Protein AF-A0AAV3XKA3-F1 (afdb_monomer_lite)

Radius of gyration: 17.04 Å; chains: 1; bounding box: 39×33×57 Å

Structure (mmCIF, N/CA/C/O backbone):
data_AF-A0AAV3XKA3-F1
#
_entry.id   AF-A0AAV3XKA3-F1
#
loop_
_atom_site.group_PDB
_atom_site.id
_atom_site.type_symbol
_atom_site.label_atom_id
_atom_site.label_alt_id
_atom_site.label_comp_id
_atom_site.label_asym_id
_atom_site.label_entity_id
_atom_site.label_seq_id
_atom_site.pdbx_PDB_ins_code
_atom_site.Cartn_x
_atom_site.Cartn_y
_atom_site.Cartn_z
_atom_site.occupancy
_atom_site.B_iso_or_equiv
_atom_site.auth_seq_id
_atom_site.auth_comp_id
_atom_site.auth_asym_id
_atom_site.auth_atom_id
_atom_site.pdbx_PDB_model_num
ATOM 1 N N . MET A 1 1 ? 19.222 -7.895 44.069 1.00 41.28 1 MET A N 1
ATOM 2 C CA . MET A 1 1 ? 19.641 -7.829 42.649 1.00 41.28 1 MET A CA 1
ATOM 3 C C . MET A 1 1 ? 18.456 -8.274 41.803 1.00 41.28 1 MET A C 1
ATOM 5 O O . MET A 1 1 ? 17.977 -9.380 42.006 1.00 41.28 1 MET A O 1
ATOM 9 N N . LYS A 1 2 ? 17.891 -7.377 40.981 1.00 47.38 2 LYS A N 1
ATOM 10 C CA . LYS A 1 2 ? 16.695 -7.640 40.161 1.00 47.38 2 LYS A CA 1
ATOM 11 C C . LYS A 1 2 ? 17.086 -8.514 38.965 1.00 47.38 2 LYS A C 1
ATOM 13 O O . LYS A 1 2 ? 17.971 -8.124 38.211 1.00 47.38 2 LYS A O 1
ATOM 18 N N . GLN A 1 3 ? 16.453 -9.675 38.811 1.00 46.72 3 GLN A N 1
ATOM 19 C CA . GLN A 1 3 ? 16.617 -10.515 37.624 1.00 46.72 3 GLN A CA 1
ATOM 20 C C . GLN A 1 3 ? 15.839 -9.903 36.454 1.00 46.72 3 GLN A C 1
ATOM 22 O O . GLN A 1 3 ? 14.693 -9.480 36.608 1.00 46.72 3 GLN A O 1
ATOM 27 N N . ALA A 1 4 ? 16.507 -9.809 35.306 1.00 45.50 4 ALA A N 1
ATOM 28 C CA . ALA A 1 4 ? 15.959 -9.313 34.057 1.00 45.50 4 ALA A CA 1
ATOM 29 C C . ALA A 1 4 ? 14.936 -10.319 33.509 1.00 45.50 4 ALA A C 1
ATOM 31 O O . ALA A 1 4 ? 15.296 -11.431 33.130 1.00 45.50 4 ALA A O 1
ATOM 32 N N . GLY A 1 5 ? 1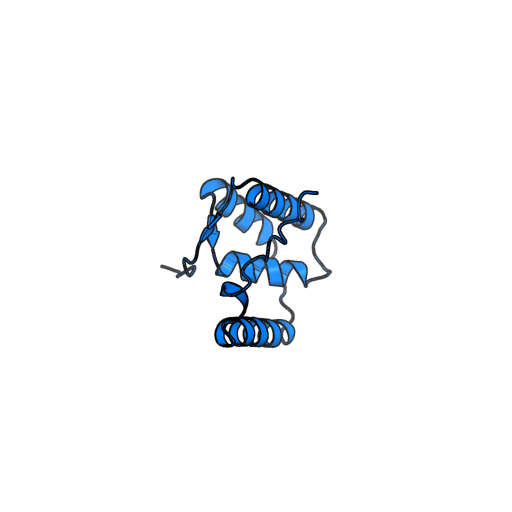3.659 -9.932 33.488 1.00 43.81 5 GLY A N 1
ATOM 33 C CA . GLY A 1 5 ? 12.610 -10.697 32.821 1.00 43.81 5 GLY A CA 1
ATOM 34 C C . GLY A 1 5 ? 12.834 -10.664 31.313 1.00 43.81 5 GLY A C 1
ATOM 35 O O . GLY A 1 5 ? 12.685 -9.617 30.684 1.00 43.81 5 GLY A O 1
ATOM 36 N N . ALA A 1 6 ? 13.212 -11.804 30.740 1.00 49.41 6 ALA A N 1
ATOM 37 C CA . ALA A 1 6 ? 13.218 -12.002 29.303 1.00 49.41 6 ALA A CA 1
ATOM 38 C C . ALA A 1 6 ? 11.769 -11.930 28.800 1.00 49.41 6 ALA A C 1
ATOM 40 O O . ALA A 1 6 ? 10.957 -12.804 29.093 1.00 49.41 6 ALA A O 1
ATOM 41 N N . VAL A 1 7 ? 11.438 -10.871 28.059 1.00 57.59 7 VAL A N 1
ATOM 42 C CA . VAL A 1 7 ? 10.196 -10.792 27.284 1.00 57.59 7 VAL A CA 1
ATOM 43 C C . VAL A 1 7 ? 10.347 -11.764 26.119 1.00 57.59 7 VAL A C 1
ATOM 45 O O . VAL A 1 7 ? 10.862 -11.419 25.056 1.00 57.59 7 VAL A O 1
ATOM 48 N N . THR A 1 8 ? 9.951 -13.014 26.337 1.00 51.62 8 THR A N 1
ATOM 49 C CA . THR A 1 8 ? 9.746 -13.988 25.269 1.00 51.62 8 THR A CA 1
ATOM 50 C C . THR A 1 8 ? 8.575 -13.490 24.433 1.00 51.62 8 THR A C 1
ATOM 52 O O . THR A 1 8 ? 7.426 -13.541 24.869 1.00 51.62 8 THR A O 1
ATOM 55 N N . ARG A 1 9 ? 8.868 -12.932 23.254 1.00 52.72 9 ARG A N 1
ATOM 56 C CA . ARG A 1 9 ? 7.846 -12.658 22.242 1.00 52.72 9 ARG A CA 1
ATOM 57 C C . ARG A 1 9 ? 7.272 -14.008 21.836 1.00 52.72 9 ARG A C 1
ATOM 59 O O . ARG A 1 9 ? 7.991 -14.834 21.283 1.00 52.72 9 ARG A O 1
ATOM 66 N N . ASP A 1 10 ? 6.020 -14.233 22.194 1.00 53.62 10 ASP A N 1
ATOM 67 C CA . ASP A 1 10 ? 5.270 -15.417 21.815 1.00 53.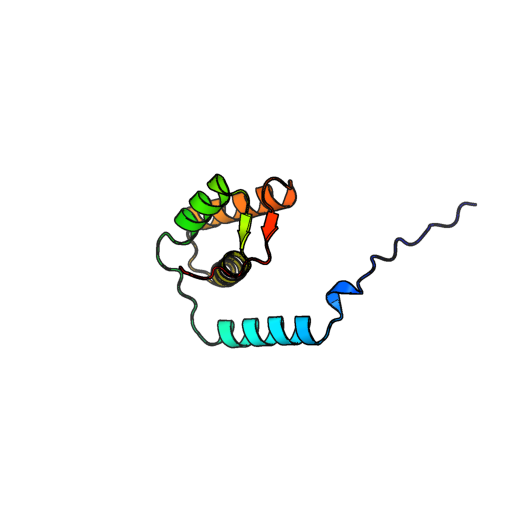62 10 ASP A CA 1
ATOM 68 C C . ASP A 1 10 ? 5.178 -15.462 20.279 1.00 53.62 10 ASP A C 1
ATOM 70 O O . ASP A 1 10 ? 4.511 -14.640 19.654 1.00 53.62 10 ASP A O 1
ATOM 74 N N . ILE A 1 11 ? 5.956 -16.355 19.667 1.00 55.09 11 ILE A N 1
ATOM 75 C CA . ILE A 1 11 ? 6.003 -16.580 18.214 1.00 55.09 11 ILE A CA 1
ATOM 76 C C . ILE A 1 11 ? 4.995 -17.648 17.771 1.00 55.09 11 ILE A C 1
ATOM 78 O O . ILE A 1 11 ? 5.010 -18.047 16.610 1.00 55.09 11 ILE A O 1
ATOM 82 N N . SER A 1 12 ? 4.101 -18.094 18.662 1.00 52.47 12 SER A N 1
ATOM 83 C CA . SER A 1 12 ? 3.129 -19.163 18.391 1.00 52.47 12 SER A CA 1
ATOM 84 C C . SER A 1 12 ? 2.212 -18.893 17.192 1.00 52.47 12 SER A C 1
ATOM 86 O O . SER A 1 12 ? 1.774 -19.843 16.547 1.00 52.47 12 SER A O 1
ATOM 88 N N . GLY A 1 13 ? 1.987 -17.624 16.827 1.00 49.91 13 GLY A N 1
ATOM 89 C CA . GLY A 1 13 ? 1.228 -17.239 15.629 1.00 49.91 13 GLY A CA 1
ATOM 90 C C . GLY A 1 13 ? 1.998 -17.339 14.304 1.00 49.91 13 GLY A C 1
ATOM 91 O O . GLY A 1 13 ? 1.384 -17.296 13.244 1.00 49.91 13 GLY A O 1
ATOM 92 N N . ILE A 1 14 ? 3.329 -17.472 14.340 1.00 51.28 14 ILE A N 1
ATOM 93 C CA . ILE A 1 14 ? 4.193 -17.591 13.149 1.00 51.28 14 ILE A CA 1
ATOM 94 C C . ILE A 1 14 ? 4.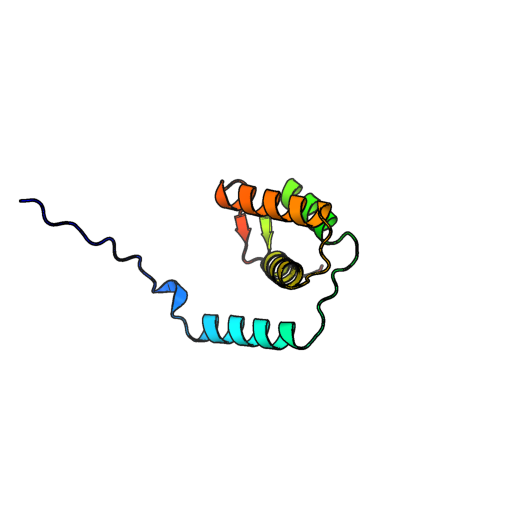433 -19.071 12.787 1.00 51.28 14 ILE A C 1
ATOM 96 O O . ILE A 1 14 ? 4.820 -19.379 11.666 1.00 51.28 14 ILE A O 1
ATOM 100 N N . THR A 1 15 ? 4.171 -20.004 13.708 1.00 46.16 15 THR A N 1
ATOM 101 C CA . THR A 1 15 ? 4.518 -21.433 13.584 1.00 46.16 15 THR A CA 1
ATOM 102 C C . THR A 1 15 ? 3.453 -22.351 12.985 1.00 46.16 15 THR A C 1
ATOM 104 O O . THR A 1 15 ? 3.687 -23.559 12.944 1.00 46.16 15 THR A O 1
ATOM 107 N N . ASP A 1 16 ? 2.306 -21.856 12.505 1.00 47.88 16 ASP A N 1
ATOM 108 C CA . ASP A 1 16 ? 1.444 -22.737 11.708 1.00 47.88 16 ASP A CA 1
ATOM 109 C C . ASP A 1 16 ? 2.163 -23.003 10.381 1.00 47.88 16 ASP A C 1
ATOM 111 O O . ASP A 1 16 ? 2.268 -22.126 9.523 1.00 47.88 16 ASP A O 1
ATOM 115 N N . ILE A 1 17 ? 2.714 -24.212 10.238 1.00 52.44 17 ILE A N 1
ATOM 116 C CA . ILE A 1 17 ? 3.440 -24.662 9.043 1.00 52.44 17 ILE A CA 1
ATOM 117 C C . ILE A 1 17 ? 2.592 -24.417 7.796 1.00 52.44 17 ILE A C 1
ATOM 119 O O . ILE A 1 17 ? 3.143 -24.063 6.766 1.00 52.44 17 ILE A O 1
ATOM 123 N N . ARG A 1 18 ? 1.258 -24.467 7.906 1.00 49.12 18 ARG A N 1
ATOM 124 C CA . ARG A 1 18 ? 0.340 -24.148 6.806 1.00 49.12 18 ARG A CA 1
ATOM 125 C C . ARG A 1 18 ? 0.382 -22.675 6.402 1.00 49.12 18 ARG A C 1
ATOM 127 O O . ARG A 1 18 ? 0.226 -22.373 5.228 1.00 49.12 18 ARG A O 1
ATOM 134 N N . TYR A 1 19 ? 0.612 -21.756 7.339 1.00 52.38 19 TYR A N 1
ATOM 135 C CA . TYR A 1 19 ? 0.759 -20.323 7.063 1.00 52.38 19 TYR A CA 1
ATOM 136 C C . TYR A 1 19 ? 2.112 -20.017 6.409 1.00 52.38 19 TYR A C 1
ATOM 138 O O . TYR A 1 19 ? 2.189 -19.173 5.515 1.00 52.38 19 TYR A O 1
ATOM 146 N N . ILE A 1 20 ? 3.172 -20.726 6.812 1.00 52.66 20 ILE A N 1
ATOM 147 C CA . ILE A 1 20 ? 4.482 -20.649 6.154 1.00 52.66 20 ILE A CA 1
ATOM 148 C C . ILE A 1 20 ? 4.406 -21.292 4.769 1.00 52.66 20 ILE A C 1
ATOM 150 O O . ILE A 1 20 ? 4.780 -20.642 3.808 1.00 52.66 20 ILE A O 1
ATOM 154 N N . GLU A 1 21 ? 3.876 -22.507 4.630 1.00 55.25 21 GLU A N 1
ATOM 155 C CA . GLU A 1 21 ? 3.703 -23.186 3.341 1.00 55.25 21 GLU A CA 1
ATOM 156 C C . GLU A 1 21 ? 2.822 -22.377 2.396 1.00 55.25 21 GLU A C 1
ATOM 158 O O . GLU A 1 21 ? 3.195 -22.207 1.245 1.00 55.25 21 GLU A O 1
ATOM 163 N N . PHE A 1 22 ? 1.708 -21.806 2.861 1.00 59.00 22 PHE A N 1
ATOM 164 C CA . PHE A 1 22 ? 0.859 -20.968 2.018 1.00 59.00 22 PHE A CA 1
ATOM 165 C C . PHE A 1 22 ? 1.589 -19.703 1.561 1.00 59.00 22 PHE A C 1
ATOM 167 O O . PHE A 1 22 ? 1.601 -19.414 0.370 1.00 59.00 22 PHE A O 1
ATOM 174 N N . ASN A 1 23 ? 2.268 -18.977 2.460 1.00 54.97 23 ASN A N 1
ATOM 175 C CA . ASN A 1 23 ? 3.036 -17.794 2.057 1.00 54.97 23 ASN A CA 1
ATOM 176 C C . ASN A 1 23 ? 4.252 -18.155 1.195 1.00 54.97 23 ASN A C 1
ATOM 178 O O . ASN A 1 23 ? 4.556 -17.413 0.272 1.00 54.97 23 ASN A O 1
ATOM 182 N N . VAL A 1 24 ? 4.920 -19.282 1.444 1.00 61.50 24 VAL A N 1
ATOM 183 C CA . VAL A 1 24 ? 6.053 -19.761 0.642 1.00 61.50 24 VAL A CA 1
ATOM 184 C C . VAL A 1 24 ? 5.576 -20.210 -0.733 1.00 61.50 24 VAL A C 1
ATOM 186 O O . VAL A 1 24 ? 6.202 -19.832 -1.707 1.00 61.50 24 VAL A O 1
ATOM 189 N N . VAL A 1 25 ? 4.463 -20.940 -0.848 1.00 61.25 25 VAL A N 1
ATOM 190 C CA . VAL A 1 25 ? 3.879 -21.379 -2.128 1.00 61.25 25 VAL A CA 1
ATOM 191 C C . VAL A 1 25 ? 3.352 -20.188 -2.925 1.00 61.25 25 VAL A C 1
ATOM 193 O O . VAL A 1 25 ? 3.649 -20.079 -4.114 1.00 61.25 25 VAL A O 1
ATOM 196 N N . VAL A 1 26 ? 2.631 -19.259 -2.286 1.00 61.53 26 VAL A N 1
ATOM 197 C CA . VAL A 1 26 ? 2.187 -18.010 -2.923 1.00 61.53 26 VAL A CA 1
ATOM 198 C C . VAL A 1 26 ? 3.400 -17.196 -3.369 1.00 61.53 26 VAL A C 1
ATOM 200 O O . VAL A 1 26 ? 3.478 -16.840 -4.537 1.00 61.53 26 VAL A O 1
ATOM 203 N N . MET A 1 27 ? 4.403 -16.996 -2.513 1.00 62.09 27 MET A N 1
ATOM 204 C CA . MET A 1 27 ? 5.629 -16.286 -2.884 1.00 62.09 27 MET A CA 1
ATOM 205 C C . MET A 1 27 ? 6.377 -16.990 -4.032 1.00 62.09 27 MET A C 1
ATOM 207 O O . MET A 1 27 ? 6.768 -16.321 -4.981 1.00 62.09 27 MET A O 1
ATOM 211 N N . LEU A 1 28 ? 6.511 -18.325 -4.018 1.00 59.59 28 LEU A N 1
ATOM 212 C CA . LEU A 1 28 ? 7.172 -19.090 -5.088 1.00 59.59 28 LEU A CA 1
ATOM 213 C C . LEU A 1 28 ? 6.415 -18.979 -6.422 1.00 59.59 28 LEU A C 1
ATOM 215 O O . LEU A 1 28 ? 7.027 -18.805 -7.474 1.00 59.59 28 LEU A O 1
ATOM 219 N N . SER A 1 29 ? 5.083 -19.062 -6.386 1.00 53.12 29 SER A N 1
ATOM 220 C CA . SER A 1 29 ? 4.235 -18.945 -7.581 1.00 53.12 29 SER A CA 1
ATOM 221 C C . SER A 1 29 ? 4.213 -17.524 -8.154 1.00 53.12 29 SER A C 1
ATOM 223 O O . SER A 1 29 ? 4.251 -17.362 -9.373 1.00 53.12 29 SER A O 1
ATOM 225 N N . VAL A 1 30 ? 4.258 -16.504 -7.292 1.00 58.06 30 VAL A N 1
ATOM 226 C CA . VAL A 1 30 ? 4.375 -15.092 -7.678 1.00 58.06 30 VAL A CA 1
ATOM 227 C C . VAL A 1 30 ? 5.755 -14.799 -8.276 1.00 58.06 30 VAL A C 1
ATOM 229 O O . VAL A 1 30 ? 5.833 -14.102 -9.276 1.00 58.06 30 VAL A O 1
ATOM 232 N N . THR A 1 31 ? 6.841 -15.391 -7.763 1.00 52.78 31 THR A N 1
ATOM 233 C CA . THR A 1 31 ? 8.200 -15.172 -8.310 1.00 52.78 31 THR A CA 1
ATOM 234 C C . THR A 1 31 ? 8.449 -15.774 -9.699 1.00 52.78 31 THR A C 1
ATOM 236 O O . THR A 1 31 ? 9.445 -15.440 -10.336 1.00 52.78 31 THR A O 1
ATOM 239 N N . LEU A 1 32 ? 7.579 -16.671 -10.177 1.00 53.94 32 LEU A N 1
ATOM 240 C CA . LEU A 1 32 ? 7.722 -17.336 -11.481 1.00 53.94 32 LEU A CA 1
ATOM 241 C C . LEU A 1 32 ? 7.071 -16.565 -12.638 1.00 53.94 32 LEU A C 1
ATOM 243 O O . LEU A 1 32 ? 7.342 -16.875 -13.797 1.00 53.94 32 LEU A O 1
ATOM 247 N N . SER A 1 33 ? 6.237 -15.567 -12.342 1.00 56.16 33 SER A N 1
ATOM 248 C CA . SER A 1 33 ? 5.671 -14.659 -13.342 1.00 56.16 33 SER A CA 1
ATOM 249 C C . SER A 1 33 ? 6.189 -13.251 -13.072 1.00 56.16 33 SER A C 1
ATOM 251 O O . SER A 1 33 ? 6.122 -12.820 -11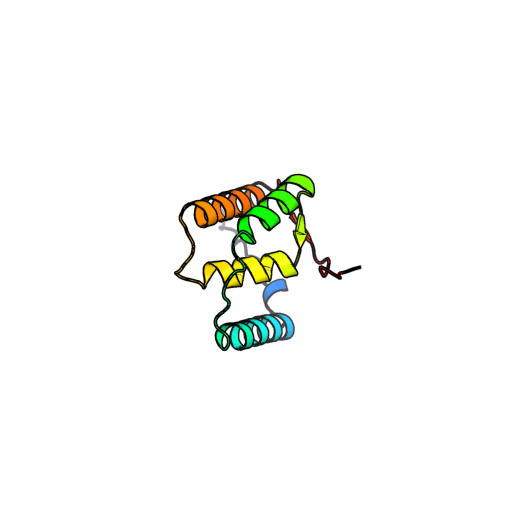.925 1.00 56.16 33 SER A O 1
ATOM 253 N N . PRO A 1 34 ? 6.689 -12.511 -14.077 1.00 56.84 34 PRO A N 1
ATOM 254 C CA . PRO A 1 34 ? 6.995 -11.102 -13.878 1.00 56.84 34 PRO A CA 1
ATOM 255 C C . PRO A 1 34 ? 5.694 -10.399 -13.484 1.00 56.84 34 PRO A C 1
ATOM 257 O O . PRO A 1 34 ? 4.768 -10.290 -14.294 1.00 56.84 34 PRO A O 1
ATOM 260 N N . VAL A 1 35 ? 5.585 -9.998 -12.215 1.00 60.31 35 VAL A N 1
ATOM 261 C CA . VAL A 1 35 ? 4.450 -9.204 -11.758 1.00 60.31 35 VAL A CA 1
ATOM 262 C C . VAL A 1 35 ? 4.695 -7.787 -12.220 1.00 60.31 35 VAL A C 1
ATOM 264 O O . VAL A 1 35 ? 5.329 -7.002 -11.533 1.00 60.31 35 VAL A O 1
ATOM 267 N N . ASN A 1 36 ? 4.195 -7.485 -13.411 1.00 64.62 36 ASN A N 1
ATOM 268 C CA . ASN A 1 36 ? 4.141 -6.116 -13.878 1.00 64.62 36 ASN A CA 1
ATOM 269 C C . ASN A 1 36 ? 2.938 -5.451 -13.217 1.00 64.62 36 ASN A C 1
ATOM 271 O O . ASN A 1 36 ? 1.794 -5.885 -13.404 1.00 64.62 36 ASN A O 1
ATOM 275 N N . LEU A 1 37 ? 3.196 -4.399 -12.449 1.00 68.94 37 LEU A N 1
ATOM 276 C CA . LEU A 1 37 ? 2.144 -3.524 -11.955 1.00 68.94 37 LEU A CA 1
ATOM 277 C C . LEU A 1 37 ? 1.350 -2.946 -13.126 1.00 68.94 37 LEU A C 1
ATOM 279 O O . LEU A 1 37 ? 1.906 -2.517 -14.138 1.00 68.94 37 LEU A O 1
ATOM 283 N N . ILE A 1 38 ? 0.026 -2.907 -12.977 1.00 76.44 38 ILE A N 1
ATOM 284 C CA . ILE A 1 38 ? -0.795 -2.091 -13.869 1.00 76.44 38 ILE A CA 1
ATOM 285 C C . ILE A 1 38 ? -0.425 -0.628 -13.583 1.00 76.44 38 ILE A C 1
ATOM 287 O O . ILE A 1 38 ? -0.431 -0.237 -12.412 1.00 76.44 38 ILE A O 1
ATOM 291 N N . PRO A 1 39 ? -0.124 0.191 -14.606 1.00 79.75 39 PRO A N 1
ATOM 292 C CA . PRO A 1 39 ? 0.199 1.597 -14.399 1.00 79.75 39 PRO A CA 1
ATOM 293 C C . PRO A 1 39 ? -0.877 2.302 -13.568 1.00 79.75 39 PRO A C 1
ATOM 295 O O . PRO A 1 39 ? -2.065 2.200 -13.874 1.00 79.75 39 PRO A O 1
ATOM 298 N N . GLY A 1 40 ? -0.466 3.002 -12.510 1.00 83.38 40 GLY A N 1
ATOM 299 C CA . GLY A 1 40 ? -1.381 3.711 -11.610 1.00 83.38 40 GLY A CA 1
ATOM 300 C C . GLY A 1 40 ? -2.033 2.851 -10.520 1.00 83.38 40 GLY A C 1
ATOM 301 O O . GLY A 1 40 ? -2.686 3.409 -9.640 1.00 83.38 40 GLY A O 1
ATOM 302 N N . ALA A 1 41 ? -1.806 1.532 -10.487 1.00 85.81 41 ALA A N 1
ATOM 303 C CA . ALA A 1 41 ? -2.395 0.649 -9.474 1.00 85.81 41 ALA A CA 1
ATOM 304 C C . ALA A 1 41 ? -2.031 1.056 -8.035 1.00 85.81 41 ALA A C 1
ATOM 306 O O . ALA A 1 41 ? -2.867 0.972 -7.136 1.00 85.81 41 ALA A O 1
ATOM 307 N N . ILE A 1 42 ? -0.805 1.542 -7.806 1.00 89.50 42 ILE A N 1
ATOM 308 C CA . ILE A 1 42 ? -0.373 2.029 -6.487 1.00 89.50 42 ILE A CA 1
ATOM 309 C C . ILE A 1 42 ? -1.129 3.299 -6.083 1.00 89.50 42 ILE A C 1
ATOM 311 O O . ILE A 1 42 ? -1.483 3.456 -4.913 1.00 89.50 42 ILE A O 1
ATOM 315 N N . ALA A 1 43 ? -1.394 4.201 -7.029 1.00 89.50 43 ALA A N 1
ATOM 316 C CA . ALA A 1 43 ? -2.139 5.429 -6.770 1.00 89.50 43 ALA A CA 1
ATOM 317 C C . ALA A 1 43 ? -3.615 5.136 -6.455 1.00 89.50 43 ALA A C 1
ATOM 319 O O . ALA A 1 43 ? -4.157 5.692 -5.495 1.00 89.50 43 ALA A O 1
ATOM 320 N N . ASP A 1 44 ? -4.234 4.217 -7.198 1.00 88.75 44 ASP A N 1
ATOM 321 C CA . ASP A 1 44 ? -5.611 3.777 -6.958 1.00 88.75 44 ASP A CA 1
ATOM 322 C C . ASP A 1 44 ? -5.745 3.085 -5.598 1.00 88.75 44 ASP A C 1
ATOM 324 O O . ASP A 1 44 ? -6.608 3.451 -4.793 1.00 88.75 44 ASP A O 1
ATOM 328 N N . LEU A 1 45 ? -4.827 2.166 -5.283 1.00 89.81 45 LEU A N 1
ATOM 329 C CA . LEU A 1 45 ? -4.756 1.525 -3.970 1.00 89.81 45 LEU A CA 1
ATOM 330 C C . LEU A 1 45 ? -4.562 2.571 -2.868 1.00 89.81 45 LEU A C 1
ATOM 332 O O . LEU A 1 45 ? -5.236 2.528 -1.840 1.00 89.81 45 LEU A O 1
ATOM 336 N N . PHE A 1 46 ? -3.691 3.560 -3.071 1.00 91.25 46 PHE A N 1
ATOM 337 C CA . PHE A 1 46 ? -3.490 4.637 -2.105 1.00 91.25 46 PHE A CA 1
ATOM 338 C C . PHE A 1 46 ? -4.780 5.427 -1.841 1.00 91.25 46 PHE A C 1
ATOM 340 O O . PHE A 1 46 ? -5.093 5.722 -0.682 1.00 91.25 46 PHE A O 1
ATOM 347 N N . ALA A 1 47 ? -5.542 5.762 -2.884 1.00 92.25 47 ALA A N 1
ATOM 348 C CA . ALA A 1 47 ? -6.818 6.464 -2.761 1.00 92.25 47 ALA A CA 1
ATOM 349 C C . ALA A 1 47 ? -7.876 5.607 -2.041 1.00 92.25 47 ALA A C 1
ATOM 351 O O . ALA A 1 47 ? -8.569 6.090 -1.135 1.00 92.25 47 ALA A O 1
ATOM 352 N N . GLN A 1 48 ? -7.955 4.318 -2.377 1.00 91.75 48 GLN A N 1
ATOM 353 C CA . GLN A 1 48 ? -8.839 3.359 -1.719 1.00 91.75 48 GLN A CA 1
ATOM 354 C C . GLN A 1 48 ? -8.498 3.204 -0.231 1.00 91.75 48 GLN A C 1
ATOM 356 O O . GLN A 1 48 ? -9.371 3.331 0.626 1.00 91.75 48 GLN A O 1
ATOM 361 N N . VAL A 1 49 ? -7.230 2.997 0.119 1.00 92.12 49 VAL A N 1
ATOM 362 C CA . VAL A 1 49 ? -6.799 2.855 1.518 1.00 92.12 49 VAL A CA 1
ATOM 363 C C . VAL A 1 49 ? -6.994 4.162 2.288 1.00 92.12 49 VAL A C 1
ATOM 365 O O . VAL A 1 49 ? -7.369 4.145 3.459 1.00 92.12 49 VAL A O 1
ATOM 368 N N . SER A 1 50 ? -6.783 5.311 1.644 1.00 91.44 50 SER A N 1
ATOM 369 C CA . SER A 1 50 ? -6.998 6.620 2.271 1.00 91.44 50 SER A CA 1
ATOM 370 C C . SER A 1 50 ? -8.468 6.883 2.604 1.00 91.44 50 SER A C 1
ATOM 372 O O . SER A 1 50 ? -8.749 7.562 3.590 1.00 91.44 50 SER A O 1
ATOM 374 N N . SER A 1 51 ? -9.398 6.356 1.802 1.00 92.06 51 SER A N 1
ATOM 375 C CA . SER A 1 51 ? -10.841 6.503 2.033 1.00 92.06 51 SER A CA 1
ATOM 376 C C . SER A 1 51 ? -11.398 5.463 3.006 1.00 92.06 51 SER A C 1
ATOM 378 O O . SER A 1 51 ? -12.233 5.797 3.844 1.00 92.06 51 SER A O 1
ATOM 380 N N . THR A 1 52 ? -10.917 4.222 2.939 1.00 91.94 52 THR A N 1
ATOM 381 C CA . THR A 1 52 ? -11.414 3.109 3.767 1.00 91.94 52 THR A CA 1
ATOM 382 C C . THR A 1 52 ? -10.701 2.985 5.114 1.00 91.94 52 THR A C 1
ATOM 384 O O . THR A 1 52 ? -11.289 2.516 6.085 1.00 91.94 52 THR A O 1
ATOM 387 N N . GLY A 1 53 ? -9.431 3.391 5.194 1.00 92.12 53 GLY A N 1
ATOM 388 C CA . GLY A 1 53 ? -8.559 3.109 6.336 1.00 92.12 53 GLY A CA 1
ATOM 389 C C . GLY A 1 53 ? -8.135 1.638 6.439 1.00 92.12 53 GLY A C 1
ATOM 390 O O . GLY A 1 53 ? -7.585 1.232 7.467 1.00 92.12 53 GLY A O 1
ATOM 391 N N . CYS A 1 54 ? -8.370 0.840 5.396 1.00 91.06 54 CYS A N 1
ATOM 392 C CA . CYS A 1 54 ? -8.151 -0.601 5.394 1.00 91.06 54 CYS A CA 1
ATOM 393 C C . CYS A 1 54 ? -7.256 -1.017 4.224 1.00 91.06 54 CYS A C 1
ATOM 395 O O . CYS A 1 54 ? -7.378 -0.487 3.128 1.00 91.06 54 CYS A O 1
ATOM 397 N N . ILE A 1 55 ? -6.370 -1.981 4.469 1.00 88.81 55 ILE A N 1
ATOM 398 C CA . ILE A 1 55 ? -5.604 -2.713 3.454 1.00 88.81 55 ILE A CA 1
ATOM 399 C C . ILE A 1 55 ? -6.120 -4.150 3.484 1.00 88.81 55 ILE A C 1
ATOM 401 O O . ILE A 1 55 ? -6.051 -4.796 4.530 1.00 88.81 55 ILE A O 1
ATOM 405 N N . THR A 1 56 ? -6.648 -4.657 2.376 1.00 88.19 56 THR A N 1
ATOM 406 C CA . THR A 1 56 ? -7.088 -6.056 2.291 1.00 88.19 56 THR A CA 1
ATOM 407 C C . THR A 1 56 ? -5.893 -7.003 2.170 1.00 88.19 56 THR A C 1
ATOM 409 O O . THR A 1 56 ? -4.760 -6.589 1.896 1.00 88.19 56 THR A O 1
ATOM 412 N N . LEU A 1 57 ? -6.120 -8.308 2.337 1.00 81.44 57 LEU A N 1
ATOM 413 C CA . LEU A 1 57 ? -5.081 -9.296 2.038 1.00 81.44 57 LEU A CA 1
ATOM 414 C C . LEU A 1 57 ? -4.605 -9.212 0.584 1.00 81.44 57 LEU A C 1
ATOM 416 O O . LEU A 1 57 ? -3.405 -9.324 0.333 1.00 81.44 57 LEU A O 1
ATOM 420 N N . ALA A 1 58 ? -5.524 -8.989 -0.358 1.00 81.62 58 ALA A N 1
ATOM 421 C CA . ALA A 1 58 ? -5.188 -8.847 -1.770 1.00 81.62 58 ALA A CA 1
ATOM 422 C C . ALA A 1 58 ? -4.270 -7.638 -1.999 1.00 81.62 58 ALA A C 1
ATOM 424 O O . ALA A 1 58 ? -3.230 -7.780 -2.638 1.00 81.62 58 ALA A O 1
ATOM 425 N N . ASP A 1 59 ? -4.585 -6.494 -1.385 1.00 84.88 59 ASP A N 1
ATOM 426 C CA . ASP A 1 59 ? -3.762 -5.279 -1.448 1.00 84.88 59 ASP A CA 1
ATOM 427 C C . ASP A 1 59 ? -2.363 -5.515 -0.877 1.00 84.88 59 ASP A C 1
ATOM 429 O O . ASP A 1 59 ? -1.368 -5.059 -1.434 1.00 84.88 59 ASP A O 1
ATOM 433 N N . ARG A 1 60 ? -2.261 -6.267 0.227 1.00 82.69 60 ARG A N 1
ATOM 434 C CA . ARG A 1 60 ? -0.971 -6.619 0.833 1.00 82.69 60 ARG A CA 1
ATOM 435 C C . ARG A 1 60 ? -0.125 -7.475 -0.104 1.00 82.69 60 ARG A C 1
ATOM 437 O O . ARG A 1 60 ? 1.070 -7.217 -0.221 1.00 82.69 60 ARG A O 1
ATOM 444 N N . TYR A 1 61 ? -0.715 -8.475 -0.755 1.00 81.06 61 TYR A N 1
ATOM 445 C CA . TYR A 1 61 ? 0.008 -9.293 -1.729 1.00 81.06 61 TYR A CA 1
ATOM 446 C C . TYR A 1 61 ? 0.357 -8.497 -2.993 1.00 81.06 61 TYR A C 1
ATOM 448 O O . TYR A 1 61 ? 1.468 -8.636 -3.496 1.00 81.06 61 TYR A O 1
ATOM 456 N N . GLY A 1 62 ? -0.522 -7.596 -3.440 1.00 81.44 62 GLY A N 1
ATOM 457 C CA . GLY A 1 62 ? -0.240 -6.652 -4.523 1.00 81.44 62 GLY A CA 1
ATOM 458 C C . GLY A 1 62 ? 0.933 -5.724 -4.199 1.00 81.44 62 GLY A C 1
ATOM 459 O O . GLY A 1 62 ? 1.842 -5.586 -5.008 1.00 81.44 62 GLY A O 1
ATOM 460 N N . LEU A 1 63 ? 0.980 -5.165 -2.985 1.00 84.56 63 LEU A N 1
ATOM 461 C CA . LEU A 1 63 ? 2.092 -4.337 -2.500 1.00 84.56 63 LEU A CA 1
ATOM 462 C C . LEU A 1 63 ? 3.392 -5.131 -2.330 1.00 84.56 63 LEU A C 1
ATOM 464 O O . LEU A 1 63 ? 4.467 -4.606 -2.599 1.00 84.56 63 LEU A O 1
ATOM 468 N N . MET A 1 64 ? 3.323 -6.387 -1.883 1.00 82.25 64 MET A N 1
ATOM 469 C CA . MET A 1 64 ? 4.505 -7.253 -1.824 1.00 82.25 64 MET A CA 1
ATOM 470 C C . MET A 1 64 ? 5.064 -7.524 -3.215 1.00 82.25 64 MET A C 1
ATOM 472 O O . MET A 1 64 ? 6.276 -7.475 -3.391 1.00 82.25 64 MET A O 1
ATOM 476 N N . ALA A 1 65 ? 4.195 -7.785 -4.191 1.00 80.88 65 ALA A N 1
ATOM 477 C CA . ALA A 1 65 ? 4.620 -7.984 -5.565 1.00 80.88 65 ALA A CA 1
ATOM 478 C C . ALA A 1 65 ? 5.183 -6.693 -6.176 1.00 80.88 65 ALA A C 1
ATOM 480 O O . ALA A 1 65 ? 6.225 -6.738 -6.816 1.00 80.88 65 ALA A O 1
ATOM 481 N N . ALA A 1 66 ? 4.563 -5.546 -5.881 1.00 82.56 66 ALA A N 1
ATOM 482 C CA . ALA A 1 66 ? 5.058 -4.231 -6.271 1.00 82.56 66 ALA A CA 1
ATOM 483 C C . ALA A 1 66 ? 6.479 -3.966 -5.763 1.00 82.56 66 ALA A C 1
ATOM 485 O O . ALA A 1 66 ? 7.334 -3.514 -6.507 1.00 82.56 66 ALA A O 1
ATOM 486 N N . LEU A 1 67 ? 6.746 -4.276 -4.492 1.00 79.00 67 LEU A N 1
ATOM 487 C CA . LEU A 1 67 ? 8.058 -4.079 -3.870 1.00 79.00 67 LEU A CA 1
ATOM 488 C C . LEU A 1 67 ? 9.148 -5.023 -4.399 1.00 79.00 67 LEU A C 1
ATOM 490 O O . LEU A 1 67 ? 10.322 -4.788 -4.128 1.00 79.00 67 LEU A O 1
ATOM 494 N N . LEU A 1 68 ? 8.768 -6.101 -5.086 1.00 76.56 68 LEU A N 1
ATOM 495 C CA . LEU A 1 68 ? 9.697 -7.014 -5.755 1.00 76.56 68 LEU A CA 1
ATOM 496 C C . LEU A 1 68 ? 10.010 -6.578 -7.194 1.00 76.56 68 LEU A C 1
ATOM 498 O O . LEU A 1 68 ? 10.883 -7.174 -7.821 1.00 76.56 68 LEU A O 1
ATOM 502 N N . ASP A 1 69 ? 9.303 -5.573 -7.710 1.00 72.75 69 ASP A N 1
ATOM 503 C CA . ASP A 1 69 ? 9.532 -4.987 -9.023 1.00 72.75 69 ASP A CA 1
ATOM 504 C C . ASP A 1 69 ? 10.499 -3.796 -8.904 1.00 72.75 69 ASP A C 1
ATOM 506 O O . ASP A 1 69 ? 10.200 -2.777 -8.279 1.00 72.75 69 ASP A O 1
ATOM 510 N N . ASP A 1 70 ? 11.677 -3.918 -9.520 1.00 68.88 70 ASP A N 1
ATOM 511 C CA . ASP A 1 70 ? 12.702 -2.865 -9.535 1.00 68.88 70 ASP A CA 1
ATOM 512 C C . ASP A 1 70 ? 12.317 -1.666 -10.432 1.00 68.88 70 ASP A C 1
ATOM 514 O O . ASP A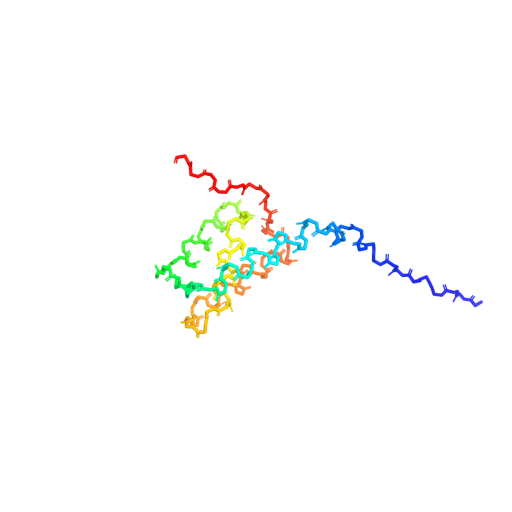 1 70 ? 13.063 -0.688 -10.509 1.00 68.88 70 ASP A O 1
ATOM 518 N N . SER A 1 71 ? 11.173 -1.724 -11.127 1.00 78.06 71 SER A N 1
ATOM 519 C CA . SER A 1 71 ? 10.708 -0.669 -12.036 1.00 78.06 71 SER A CA 1
ATOM 520 C C . SER A 1 71 ? 9.830 0.411 -11.389 1.00 78.06 71 SER A C 1
ATOM 522 O O . SER A 1 71 ? 9.411 1.336 -12.085 1.00 78.06 71 SER A O 1
ATOM 524 N N . LEU A 1 72 ? 9.599 0.345 -10.071 1.00 82.06 72 LEU A N 1
ATOM 525 C CA . LEU A 1 72 ? 8.792 1.330 -9.342 1.00 82.06 72 LEU A CA 1
ATOM 526 C C . LEU A 1 72 ? 9.336 2.757 -9.471 1.00 82.06 72 LEU A C 1
ATOM 528 O O . LEU A 1 72 ? 10.469 3.053 -9.072 1.00 82.06 72 LEU A O 1
ATOM 532 N N . GLU A 1 73 ? 8.476 3.672 -9.911 1.00 87.25 73 GLU A N 1
ATOM 533 C CA . GLU A 1 73 ? 8.808 5.091 -9.991 1.00 87.25 73 GLU A CA 1
ATOM 534 C C . GLU A 1 73 ? 8.868 5.740 -8.595 1.00 87.25 73 GLU A C 1
ATOM 536 O O . GLU A 1 73 ? 8.234 5.295 -7.633 1.00 87.25 73 GLU A O 1
ATOM 541 N N . GLU A 1 74 ? 9.600 6.852 -8.462 1.00 88.44 74 GLU A N 1
ATOM 542 C CA . GLU A 1 74 ? 9.743 7.551 -7.174 1.00 88.44 74 GLU A CA 1
ATOM 543 C C . GLU A 1 74 ? 8.402 7.960 -6.545 1.00 88.44 74 GLU A C 1
ATOM 545 O O . GLU A 1 74 ? 8.277 8.044 -5.320 1.00 88.44 74 GLU A O 1
ATOM 550 N N . GLU A 1 75 ? 7.405 8.287 -7.368 1.00 88.62 75 GLU A N 1
ATOM 551 C CA . GLU A 1 75 ? 6.078 8.668 -6.887 1.00 88.62 75 GLU A CA 1
ATOM 552 C C . GLU A 1 75 ? 5.348 7.477 -6.266 1.00 88.62 75 GLU A C 1
ATOM 554 O O . GLU A 1 75 ? 4.759 7.606 -5.188 1.00 88.62 75 GLU A O 1
ATOM 559 N N . GLU A 1 76 ? 5.457 6.305 -6.888 1.00 87.56 76 GLU A N 1
ATOM 560 C CA . GLU A 1 76 ? 4.886 5.059 -6.385 1.00 87.56 76 GLU A CA 1
ATOM 561 C C . GLU A 1 76 ? 5.575 4.629 -5.088 1.00 87.56 76 GLU A C 1
ATOM 563 O O . GLU A 1 76 ? 4.897 4.334 -4.100 1.00 87.56 76 GLU A O 1
ATOM 568 N N . GLN A 1 77 ? 6.908 4.718 -5.026 1.00 87.88 77 GLN A N 1
ATOM 569 C CA . GLN A 1 77 ? 7.671 4.472 -3.797 1.00 87.88 77 GLN A CA 1
ATOM 570 C C . GLN A 1 77 ? 7.219 5.398 -2.659 1.00 87.88 77 GLN A C 1
ATOM 572 O O . GLN A 1 77 ? 6.938 4.946 -1.546 1.00 87.88 77 GLN A O 1
ATOM 577 N N . ARG A 1 78 ? 7.048 6.699 -2.941 1.00 90.94 78 ARG A N 1
ATOM 578 C CA . ARG A 1 78 ? 6.535 7.670 -1.959 1.00 90.94 78 ARG A CA 1
ATOM 579 C C . ARG A 1 78 ? 5.119 7.335 -1.487 1.00 90.94 78 ARG A C 1
ATOM 581 O O . ARG A 1 78 ? 4.802 7.567 -0.315 1.00 90.94 78 ARG A O 1
ATOM 588 N N . CYS A 1 79 ? 4.256 6.828 -2.364 1.00 90.75 79 CYS A N 1
ATOM 589 C CA . CYS A 1 79 ? 2.920 6.360 -1.992 1.00 90.75 79 CYS A CA 1
ATOM 590 C C . CYS A 1 79 ? 2.996 5.152 -1.050 1.00 90.75 79 CYS A C 1
ATOM 592 O O . CYS A 1 79 ? 2.353 5.162 0.005 1.00 90.75 79 CYS A O 1
ATOM 594 N N . ILE A 1 80 ? 3.835 4.166 -1.370 1.00 88.88 80 ILE A N 1
ATOM 595 C CA . ILE A 1 80 ? 4.041 2.970 -0.544 1.00 88.88 80 ILE A CA 1
ATOM 596 C C . ILE A 1 80 ? 4.584 3.347 0.843 1.00 88.88 80 ILE A C 1
ATOM 598 O O . ILE A 1 80 ? 4.015 2.941 1.859 1.00 88.88 80 ILE A O 1
ATOM 602 N N . ASP A 1 81 ? 5.601 4.207 0.920 1.00 90.81 81 ASP A N 1
ATOM 603 C CA . ASP A 1 81 ? 6.169 4.680 2.191 1.00 90.81 81 ASP A CA 1
ATOM 604 C C . ASP A 1 81 ? 5.123 5.346 3.094 1.00 90.81 81 ASP A C 1
ATOM 606 O O . ASP A 1 81 ? 5.099 5.162 4.319 1.00 90.81 81 ASP A O 1
ATOM 610 N N . ARG A 1 82 ? 4.217 6.130 2.499 1.00 92.81 82 ARG A N 1
ATOM 611 C CA . ARG A 1 82 ? 3.118 6.775 3.228 1.00 92.81 82 ARG A CA 1
ATOM 612 C C . ARG A 1 82 ? 2.130 5.750 3.776 1.00 92.81 82 ARG A C 1
ATOM 614 O O . ARG A 1 82 ? 1.708 5.906 4.926 1.00 92.81 82 ARG A O 1
ATOM 621 N N . LEU A 1 83 ? 1.795 4.715 3.005 1.00 90.38 83 LEU A N 1
ATOM 622 C CA . LEU A 1 83 ? 0.918 3.623 3.447 1.00 90.38 83 LEU A CA 1
ATOM 623 C C . LEU A 1 83 ? 1.547 2.841 4.596 1.00 90.38 83 LEU A C 1
ATOM 625 O O . LEU A 1 83 ? 0.919 2.677 5.643 1.00 90.38 83 LEU A O 1
ATOM 629 N N . ILE A 1 84 ? 2.815 2.452 4.456 1.00 87.81 84 ILE A N 1
ATOM 630 C CA . ILE A 1 84 ? 3.576 1.758 5.500 1.00 87.81 84 ILE A CA 1
ATOM 631 C C . ILE A 1 84 ? 3.602 2.601 6.780 1.00 87.81 84 ILE A C 1
ATOM 633 O O . ILE A 1 84 ? 3.310 2.114 7.874 1.00 87.81 84 ILE A O 1
ATOM 637 N N . ARG A 1 85 ? 3.872 3.906 6.667 1.00 91.25 85 ARG A N 1
ATOM 638 C CA . ARG A 1 85 ? 3.870 4.814 7.820 1.00 91.25 85 ARG A CA 1
ATOM 639 C C . ARG A 1 85 ? 2.487 4.965 8.456 1.00 91.25 85 ARG A C 1
ATOM 641 O O . ARG A 1 85 ? 2.400 5.118 9.677 1.00 91.25 85 ARG A O 1
ATOM 648 N N . ALA A 1 86 ? 1.416 4.961 7.666 1.00 88.69 86 ALA A N 1
ATOM 649 C CA . ALA A 1 86 ? 0.047 5.012 8.170 1.00 88.69 86 ALA A CA 1
ATOM 650 C C . ALA A 1 86 ? -0.328 3.723 8.920 1.00 88.69 86 ALA A C 1
ATOM 652 O O . ALA A 1 86 ? -0.930 3.808 9.995 1.00 88.69 86 ALA A O 1
ATOM 653 N N . LEU A 1 87 ? 0.113 2.569 8.413 1.00 87.88 87 LEU A N 1
ATOM 654 C CA . LEU A 1 87 ? -0.036 1.262 9.049 1.00 87.88 87 LEU A CA 1
ATOM 655 C C . LEU A 1 87 ? 0.710 1.203 10.391 1.00 87.88 87 LEU A C 1
ATOM 657 O O . LEU A 1 87 ? 0.105 0.904 11.418 1.00 87.88 87 LEU A O 1
ATOM 661 N N . TYR A 1 88 ? 1.989 1.596 10.430 1.00 87.69 88 TYR A N 1
ATOM 662 C CA . TYR A 1 88 ? 2.772 1.644 11.677 1.00 87.69 88 TYR A CA 1
ATOM 663 C C . TYR A 1 88 ? 2.187 2.589 12.732 1.00 87.69 88 TYR A C 1
ATOM 665 O O . TYR A 1 88 ? 2.356 2.374 13.930 1.00 87.69 88 TYR A O 1
ATOM 673 N N . ARG A 1 89 ? 1.498 3.651 12.302 1.00 91.25 89 ARG A N 1
ATOM 674 C CA . ARG A 1 89 ? 0.813 4.596 13.197 1.00 91.25 89 ARG A CA 1
ATOM 675 C C . ARG A 1 89 ? -0.580 4.130 13.624 1.00 91.25 89 ARG A C 1
ATOM 677 O O . ARG A 1 89 ? -1.249 4.873 14.336 1.00 91.25 89 ARG A O 1
ATOM 684 N N . GLY A 1 90 ? -1.034 2.963 13.166 1.00 87.38 90 GLY A N 1
ATOM 685 C CA . GLY A 1 90 ? -2.368 2.431 13.443 1.00 87.38 90 GLY A CA 1
ATOM 686 C C . GLY A 1 90 ? -3.510 3.233 12.811 1.00 87.38 90 GLY A C 1
ATOM 687 O O . GLY A 1 90 ? -4.656 3.079 13.226 1.00 87.38 90 GLY A O 1
ATOM 688 N N . ARG A 1 91 ? -3.211 4.107 11.837 1.00 88.88 91 ARG A N 1
ATOM 689 C CA . ARG A 1 91 ? -4.223 4.879 11.088 1.00 88.88 91 ARG A CA 1
ATOM 690 C C . ARG A 1 91 ? -4.884 4.051 9.995 1.00 88.88 91 ARG A C 1
ATOM 692 O O . ARG A 1 91 ? -6.003 4.349 9.609 1.00 88.88 91 ARG A O 1
ATOM 699 N N . VAL A 1 92 ? -4.161 3.048 9.510 1.00 91.38 92 VAL A N 1
ATOM 700 C CA . VAL A 1 92 ? -4.622 2.052 8.547 1.00 91.38 92 VAL A CA 1
ATOM 701 C C . VAL A 1 92 ? -4.494 0.682 9.204 1.00 91.38 92 VAL A C 1
ATOM 703 O O . VAL A 1 92 ? -3.580 0.477 10.008 1.00 91.38 92 VAL A O 1
ATOM 706 N N . LYS A 1 93 ? -5.400 -0.246 8.894 1.00 89.56 93 LYS A N 1
ATOM 707 C CA . LYS A 1 93 ? -5.373 -1.624 9.406 1.00 89.56 93 LYS A CA 1
ATOM 708 C C . LYS A 1 93 ? -5.387 -2.623 8.259 1.00 89.56 93 LYS A C 1
ATOM 710 O O . LYS A 1 93 ? -6.032 -2.378 7.248 1.00 89.56 93 LYS A O 1
ATOM 715 N N . VAL A 1 94 ? -4.702 -3.751 8.434 1.00 86.62 94 VAL A N 1
ATOM 716 C CA . VAL A 1 94 ? -4.847 -4.885 7.515 1.00 86.62 94 VAL A CA 1
ATOM 717 C C . VAL A 1 94 ? -6.080 -5.678 7.928 1.00 86.62 94 VAL A C 1
ATOM 719 O O . VAL A 1 94 ? -6.211 -6.023 9.104 1.00 86.62 94 VAL A O 1
ATOM 722 N N . VAL A 1 95 ? -6.974 -5.935 6.981 1.00 86.12 95 VAL A N 1
ATOM 723 C CA . VAL A 1 95 ? -8.190 -6.725 7.180 1.00 86.12 95 VAL A CA 1
ATOM 724 C C . VAL A 1 95 ? -8.107 -8.016 6.375 1.00 86.12 95 VAL A C 1
ATOM 726 O O . VAL A 1 95 ? -7.579 -8.036 5.264 1.00 86.12 95 VAL A O 1
ATOM 729 N N . ASP A 1 96 ? -8.640 -9.093 6.949 1.00 72.75 96 ASP A N 1
ATOM 730 C CA . ASP A 1 96 ? -8.679 -10.434 6.342 1.00 72.75 96 ASP A CA 1
ATOM 731 C C . ASP A 1 96 ? -9.807 -10.578 5.304 1.00 72.75 96 ASP A C 1
ATOM 733 O O . ASP A 1 96 ? -10.195 -11.674 4.907 1.00 72.75 96 ASP A O 1
ATOM 737 N N . GLU A 1 97 ? -10.376 -9.451 4.876 1.00 66.56 97 GLU A N 1
ATOM 738 C CA . GLU A 1 97 ? -11.361 -9.425 3.811 1.00 66.56 97 GLU A CA 1
ATOM 739 C C . GLU A 1 97 ? -10.650 -9.819 2.519 1.00 66.56 97 GLU A C 1
ATOM 741 O O . GLU A 1 97 ? -9.744 -9.138 2.029 1.00 66.56 97 GLU A O 1
ATOM 746 N N . ILE A 1 98 ? -11.042 -10.970 1.981 1.00 61.62 98 ILE A N 1
ATOM 747 C CA . ILE A 1 98 ? -10.753 -11.304 0.595 1.00 61.62 98 ILE A CA 1
ATOM 748 C C . ILE A 1 98 ? -11.401 -10.179 -0.209 1.00 61.62 98 ILE A C 1
ATOM 750 O O . ILE A 1 98 ? -12.591 -9.922 -0.022 1.00 61.62 98 ILE A O 1
ATOM 754 N N . SER A 1 99 ? -10.629 -9.505 -1.067 1.00 53.66 99 SER A N 1
ATOM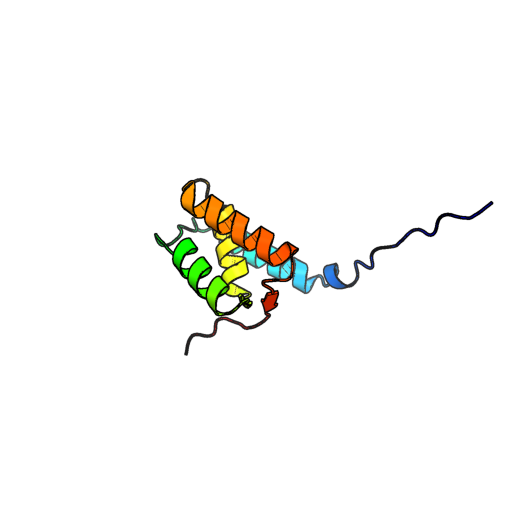 755 C CA . SER A 1 99 ? -11.160 -8.577 -2.071 1.00 53.66 99 SER A CA 1
ATOM 756 C C . SER A 1 99 ? -11.974 -9.398 -3.075 1.00 53.66 99 SER A C 1
ATOM 758 O O . SER A 1 99 ? -11.535 -9.740 -4.170 1.00 53.66 99 SER A O 1
ATOM 760 N N . ALA A 1 100 ? -13.124 -9.878 -2.615 1.00 45.69 100 ALA A N 1
ATOM 761 C CA . ALA A 1 100 ? -14.103 -10.566 -3.407 1.00 45.69 100 ALA A CA 1
ATOM 762 C C . ALA A 1 100 ? -14.822 -9.465 -4.168 1.00 45.69 100 ALA A C 1
ATOM 764 O O . ALA A 1 100 ? -15.622 -8.713 -3.612 1.00 45.69 100 ALA A O 1
ATOM 765 N N . VAL A 1 101 ? -14.459 -9.360 -5.440 1.00 42.50 101 VAL A N 1
ATOM 766 C CA . VAL A 1 101 ? -15.252 -8.692 -6.461 1.00 42.50 101 VAL A CA 1
ATOM 767 C C . VAL A 1 101 ? -16.711 -9.115 -6.284 1.00 42.50 101 VAL A C 1
ATOM 769 O O . VAL A 1 101 ? -17.020 -10.310 -6.300 1.00 42.50 101 VAL A O 1
ATOM 772 N N . MET A 1 102 ? -17.580 -8.125 -6.108 1.00 32.81 102 MET A N 1
ATOM 773 C CA . MET A 1 102 ? -18.987 -8.224 -6.472 1.00 32.81 102 MET A CA 1
ATOM 774 C C . MET A 1 102 ? -19.176 -7.516 -7.809 1.00 32.81 102 MET A C 1
ATOM 776 O O . MET A 1 102 ? -18.516 -6.469 -8.004 1.00 32.81 102 MET A O 1
#

Secondary structure (DSSP, 8-state):
-----------TTT--HHHHHHHHHHHHHHHTS--PPPTTHHHHHHHHHHHHSEEEHHHHHHHHHHHT-TT--HHHHHHHHHHHHHHHTTSSEEE-------

pLDDT: mean 72.45, std 17.32, range [32.81, 92.81]

Sequence (102 aa):
MKQAGAVTRDISGITDIRYIEFNVVVMLSVTLSPVNLIPGAIADLFAQVSSTGCITLADRYGLMAALLDDSLEEEEQRCIDRLIRALYRGRVKVVDEISAVM

Organism: NCBI:txid2530354

Foldseek 3Di:
DDDDDDPPPPCVVVPPVVVVCVVVVLVVVLVVDLPDDDPCPLVVQLVVCVVPLEQEPVNVSNVVSVVVDPPDDPVSVVSSVVVVVCVVVVSHYYDPDDPDDD